Protein AF-A0A941VJQ9-F1 (afdb_monomer)

Sequence (58 aa):
AVLISPPSTYSVTSYAYAMQPGDDVWYARMEQFMRDIKRDGRLMAAAKRYKLDPIIVP

Structure (mmCIF, N/CA/C/O backbone):
data_AF-A0A941VJQ9-F1
#
_entry.id   AF-A0A941VJQ9-F1
#
loop_
_atom_site.group_PDB
_atom_site.id
_atom_site.type_symbol
_atom_site.la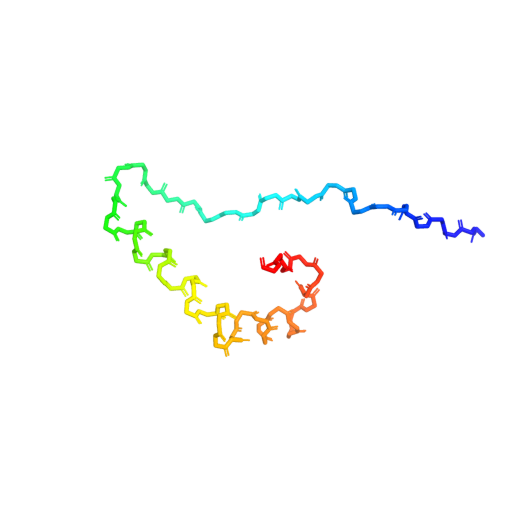bel_atom_id
_atom_site.label_alt_id
_atom_site.label_comp_id
_atom_site.label_asym_id
_atom_site.label_entity_id
_atom_site.label_seq_id
_atom_site.pdbx_PDB_ins_code
_atom_site.Cartn_x
_atom_site.Cartn_y
_atom_site.Cartn_z
_atom_site.occupancy
_atom_site.B_iso_or_equiv
_atom_site.auth_seq_id
_atom_site.auth_comp_id
_atom_site.auth_asym_id
_atom_site.auth_atom_id
_atom_site.pdbx_PDB_model_num
ATOM 1 N N . ALA A 1 1 ? 28.361 10.361 -18.892 1.00 55.50 1 ALA A N 1
ATOM 2 C CA . ALA A 1 1 ? 27.988 10.166 -17.477 1.00 55.50 1 ALA A CA 1
ATOM 3 C C . ALA A 1 1 ? 27.708 8.684 -17.265 1.00 55.50 1 ALA A C 1
ATOM 5 O O . ALA A 1 1 ? 27.032 8.108 -18.108 1.00 55.50 1 ALA A O 1
ATOM 6 N N . VAL A 1 2 ? 28.264 8.059 -16.224 1.00 63.25 2 VAL A N 1
ATOM 7 C CA . VAL A 1 2 ? 28.038 6.633 -15.922 1.00 63.25 2 VAL A CA 1
ATOM 8 C C . VAL A 1 2 ? 27.008 6.541 -14.800 1.00 63.25 2 VAL A C 1
ATOM 10 O O . VAL A 1 2 ? 27.176 7.172 -13.760 1.00 63.25 2 VAL A O 1
ATOM 13 N N . LEU A 1 3 ? 25.930 5.794 -15.034 1.00 60.84 3 LEU A N 1
ATOM 14 C CA . LEU A 1 3 ? 24.878 5.541 -14.055 1.00 60.84 3 LEU A CA 1
ATOM 15 C C . LEU A 1 3 ? 25.329 4.391 -13.143 1.00 60.84 3 LEU A C 1
ATOM 17 O O . LEU A 1 3 ? 25.497 3.267 -13.610 1.00 60.84 3 LEU A O 1
ATOM 21 N N . ILE A 1 4 ? 25.547 4.666 -11.858 1.00 67.88 4 ILE A N 1
ATOM 22 C CA . ILE A 1 4 ? 25.904 3.648 -10.862 1.00 67.88 4 ILE A CA 1
ATOM 23 C C . ILE A 1 4 ? 24.622 3.287 -10.112 1.00 67.88 4 ILE A C 1
ATOM 25 O O . ILE A 1 4 ? 24.055 4.131 -9.420 1.00 67.88 4 ILE A O 1
ATOM 29 N N . SER A 1 5 ? 24.136 2.056 -10.284 1.00 60.69 5 SER A N 1
ATOM 30 C CA . SER A 1 5 ? 22.954 1.575 -9.557 1.00 60.69 5 SER A CA 1
ATOM 31 C C . SER A 1 5 ? 23.344 1.141 -8.137 1.00 60.69 5 SER A C 1
ATOM 33 O O . SER A 1 5 ? 24.402 0.525 -7.979 1.00 60.69 5 SER A O 1
ATOM 35 N N . PRO A 1 6 ? 22.532 1.436 -7.104 1.00 63.62 6 PRO A N 1
ATOM 36 C CA . PRO A 1 6 ? 22.818 1.011 -5.738 1.00 63.62 6 PRO A CA 1
ATOM 37 C C . PRO A 1 6 ? 22.878 -0.523 -5.627 1.00 63.62 6 PRO A C 1
ATOM 39 O O . PRO A 1 6 ? 22.075 -1.206 -6.264 1.00 63.62 6 PRO A O 1
ATOM 42 N N . PRO A 1 7 ? 23.779 -1.081 -4.799 1.00 68.69 7 PRO A N 1
ATOM 43 C CA . PRO A 1 7 ? 23.922 -2.529 -4.620 1.00 68.69 7 PRO A CA 1
ATOM 44 C C . PRO A 1 7 ? 22.760 -3.172 -3.839 1.00 68.69 7 PRO A C 1
ATOM 46 O O . PRO A 1 7 ? 22.698 -4.395 -3.732 1.00 68.69 7 PRO A O 1
ATOM 49 N N . SER A 1 8 ? 21.848 -2.374 -3.278 1.00 63.03 8 SER A N 1
ATOM 50 C CA . SER A 1 8 ? 20.673 -2.840 -2.540 1.00 63.03 8 SER A CA 1
ATOM 51 C C . SER A 1 8 ? 19.481 -1.902 -2.739 1.00 63.03 8 SER A C 1
ATOM 53 O O . SER A 1 8 ? 19.649 -0.717 -3.036 1.00 63.03 8 SER A O 1
ATOM 55 N N . THR A 1 9 ? 18.266 -2.439 -2.585 1.00 61.41 9 THR A N 1
ATOM 56 C CA . THR A 1 9 ? 17.007 -1.692 -2.706 1.00 61.41 9 THR A CA 1
ATOM 57 C C . THR A 1 9 ? 16.940 -0.619 -1.621 1.00 61.41 9 THR A C 1
ATOM 59 O O . THR A 1 9 ? 16.566 -0.884 -0.480 1.00 61.41 9 THR A O 1
ATOM 62 N N . TYR A 1 10 ? 17.349 0.599 -1.962 1.00 50.00 10 TYR A N 1
ATOM 63 C CA . TYR A 1 10 ? 17.328 1.732 -1.049 1.00 50.00 10 TYR A CA 1
ATOM 64 C C . TYR A 1 10 ? 15.943 2.386 -1.115 1.00 50.00 10 TYR A C 1
ATOM 66 O O . TYR A 1 10 ? 15.518 2.834 -2.177 1.00 50.00 10 TYR A O 1
ATOM 74 N N . S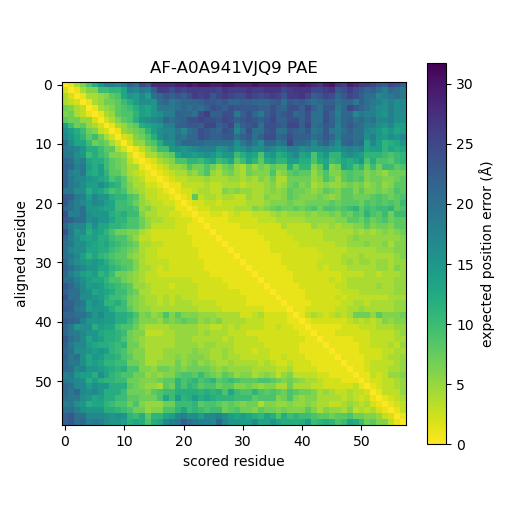ER A 1 11 ? 15.252 2.424 0.027 1.00 53.97 11 SER A N 1
ATOM 75 C CA . SER A 1 11 ? 13.959 3.096 0.233 1.00 53.97 11 SER A CA 1
ATOM 76 C C . SER A 1 11 ? 12.740 2.417 -0.406 1.00 53.97 11 SER A C 1
ATOM 78 O O . SER A 1 11 ? 12.122 2.947 -1.327 1.00 53.97 11 SER A O 1
ATOM 80 N N . VAL A 1 12 ? 12.312 1.278 0.153 1.00 60.31 12 VAL A N 1
ATOM 81 C CA . VAL A 1 12 ? 10.924 0.820 -0.031 1.00 60.31 12 VAL A CA 1
ATOM 82 C C . VAL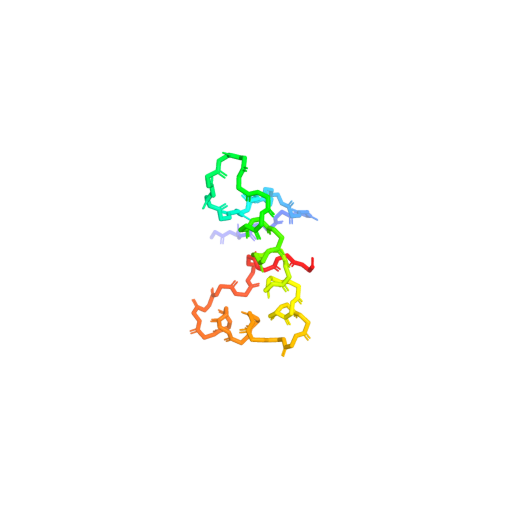 A 1 12 ? 10.015 1.815 0.688 1.00 60.31 12 VAL A C 1
ATOM 84 O O . VAL A 1 12 ? 9.952 1.844 1.915 1.00 60.31 12 VAL A O 1
ATOM 87 N N . THR A 1 13 ? 9.336 2.673 -0.066 1.00 61.16 13 THR A N 1
ATOM 88 C CA . THR A 1 13 ? 8.293 3.528 0.497 1.00 61.16 13 THR A CA 1
ATOM 89 C C . THR A 1 13 ? 7.052 2.676 0.717 1.00 61.16 13 THR A C 1
ATOM 91 O O . THR A 1 13 ? 6.370 2.312 -0.240 1.00 61.16 13 THR A O 1
ATOM 94 N N . SER A 1 14 ? 6.770 2.341 1.976 1.00 66.38 14 SER A N 1
ATOM 95 C CA . SER A 1 14 ? 5.543 1.639 2.344 1.00 66.38 14 SER A CA 1
ATOM 96 C C . SER A 1 14 ? 4.335 2.447 1.878 1.00 66.38 14 SER A C 1
ATOM 98 O O . SER A 1 14 ? 4.119 3.572 2.328 1.00 66.38 14 SER A O 1
ATOM 100 N N . TYR A 1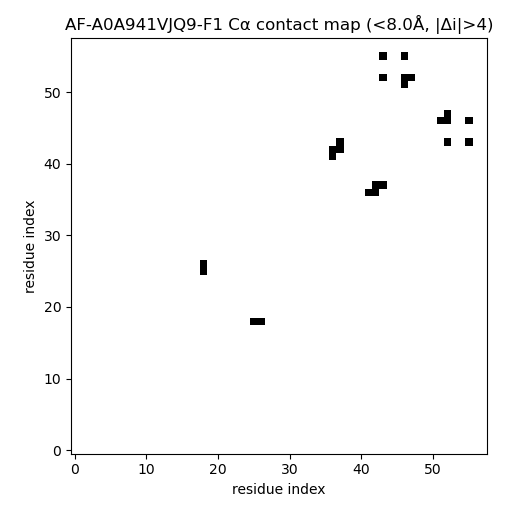 15 ? 3.560 1.875 0.961 1.00 69.06 15 TYR A N 1
ATOM 101 C CA . TYR A 1 15 ? 2.328 2.466 0.457 1.00 69.06 15 TYR A CA 1
ATOM 102 C C . TYR A 1 15 ? 1.143 1.755 1.103 1.00 69.06 15 TYR A C 1
ATOM 104 O O . TYR A 1 15 ? 1.093 0.525 1.133 1.00 69.06 15 TYR A O 1
ATOM 112 N N . ALA A 1 16 ? 0.196 2.525 1.626 1.00 78.12 16 ALA A N 1
ATOM 113 C CA . ALA A 1 16 ? -0.983 2.001 2.300 1.00 78.12 16 ALA A CA 1
ATOM 114 C C . ALA A 1 16 ? -2.224 2.799 1.900 1.00 78.12 16 ALA A C 1
ATOM 116 O O . ALA A 1 16 ? -2.135 3.961 1.502 1.00 78.12 16 ALA A O 1
ATOM 117 N N . TYR A 1 17 ? -3.389 2.168 2.021 1.00 80.69 17 TYR A N 1
ATOM 118 C CA . TYR A 1 17 ? -4.667 2.844 1.841 1.00 80.69 17 TYR A CA 1
ATOM 119 C C . TYR A 1 17 ? -5.055 3.566 3.131 1.00 80.69 17 TYR A C 1
ATOM 121 O O . TYR A 1 17 ? -5.031 2.971 4.208 1.00 80.69 17 TYR A O 1
ATOM 129 N N . ALA A 1 18 ? -5.430 4.841 3.021 1.00 85.62 18 ALA A N 1
ATOM 130 C CA . ALA A 1 18 ? -5.989 5.583 4.143 1.00 85.62 18 ALA A CA 1
ATOM 131 C C . ALA A 1 18 ? -7.373 5.018 4.505 1.00 85.62 18 ALA A C 1
ATOM 133 O O . ALA A 1 18 ? -8.212 4.808 3.628 1.00 85.62 18 ALA A O 1
ATOM 134 N N . MET A 1 19 ? -7.603 4.769 5.793 1.00 88.19 19 MET A N 1
ATOM 135 C CA . MET A 1 19 ? -8.842 4.201 6.330 1.00 88.19 19 MET A CA 1
ATOM 136 C C . MET A 1 19 ? -9.234 4.931 7.617 1.00 88.19 19 MET A C 1
ATOM 138 O O . MET A 1 19 ? -8.381 5.525 8.280 1.00 88.19 19 MET A O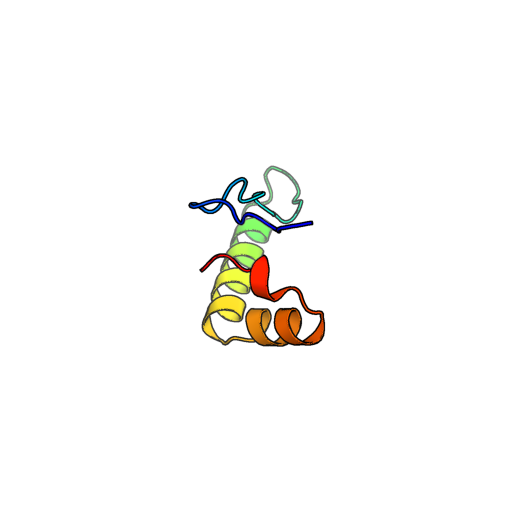 1
ATOM 142 N N . GLN A 1 20 ? -10.522 4.900 7.966 1.00 89.75 20 GLN A N 1
ATOM 143 C CA . GLN A 1 20 ? -11.001 5.459 9.227 1.00 89.75 20 GLN A CA 1
ATOM 144 C C . GLN A 1 20 ? -10.468 4.626 10.408 1.00 89.75 20 GLN A C 1
ATOM 146 O O . GLN A 1 20 ? -10.646 3.407 10.413 1.00 89.75 20 GLN A O 1
ATOM 151 N N . PRO A 1 21 ? -9.845 5.248 11.426 1.00 88.81 21 PRO A N 1
ATOM 152 C CA . PRO A 1 21 ? -9.459 4.536 12.639 1.00 88.81 21 PRO A CA 1
ATOM 153 C C . PRO A 1 21 ? -10.684 3.952 13.357 1.00 88.81 21 PRO A C 1
ATOM 155 O O . PRO A 1 21 ? -11.661 4.665 13.580 1.00 88.81 21 PRO A O 1
ATOM 158 N N . GLY A 1 22 ? -10.612 2.677 13.743 1.00 93.12 22 GLY A N 1
ATOM 159 C CA . GLY A 1 22 ? -11.673 1.979 14.483 1.00 93.12 22 GLY A CA 1
ATOM 160 C C . GLY A 1 22 ? -12.732 1.280 13.623 1.00 93.12 22 GLY A C 1
ATOM 161 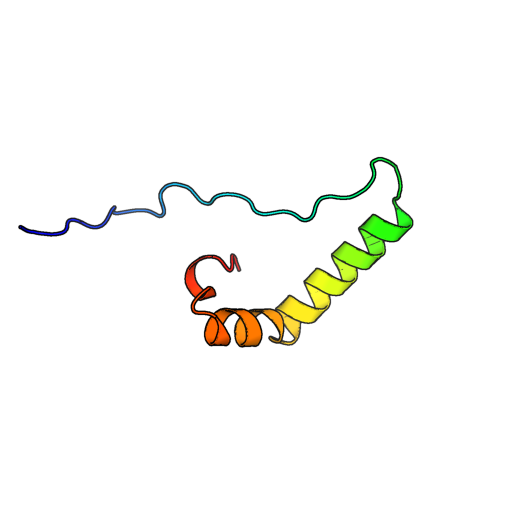O O . GLY A 1 22 ? -13.633 0.660 14.180 1.00 93.12 22 GLY A O 1
ATOM 162 N N . ASP A 1 23 ? -12.636 1.343 12.291 1.00 92.50 23 ASP A N 1
ATOM 163 C CA . ASP A 1 23 ? -13.497 0.559 11.397 1.00 92.50 23 ASP A CA 1
ATOM 164 C C . ASP A 1 23 ? -12.841 -0.787 11.040 1.00 92.50 23 ASP A C 1
ATOM 166 O O . ASP A 1 23 ? -12.261 -0.980 9.966 1.00 92.50 23 ASP A O 1
ATOM 170 N N . ASP A 1 24 ? -12.914 -1.731 11.980 1.00 92.00 24 ASP A N 1
ATOM 171 C CA . ASP A 1 24 ? -12.295 -3.055 11.845 1.00 92.00 24 ASP A CA 1
ATOM 172 C C . ASP A 1 24 ? -12.944 -3.901 10.739 1.00 92.00 24 ASP A C 1
ATOM 174 O O . ASP A 1 24 ? -12.283 -4.723 10.098 1.00 92.00 24 ASP A O 1
ATOM 178 N N . VAL A 1 25 ? -14.239 -3.691 10.481 1.00 94.31 25 VAL A N 1
ATOM 179 C CA . VAL A 1 25 ? -14.974 -4.397 9.421 1.00 94.31 25 VAL A CA 1
ATOM 180 C C . VAL A 1 25 ? -14.462 -3.952 8.056 1.00 94.31 25 VAL A C 1
ATOM 182 O O . VAL A 1 25 ? -14.173 -4.789 7.193 1.00 94.31 25 VAL A O 1
ATOM 185 N N . TRP A 1 26 ? -14.300 -2.642 7.866 1.00 92.12 26 TRP A N 1
ATOM 186 C CA . TRP A 1 26 ? -13.717 -2.091 6.652 1.00 92.12 26 TRP A CA 1
ATOM 187 C C . TRP A 1 26 ? -12.260 -2.513 6.474 1.00 92.12 26 TRP A C 1
ATOM 189 O O . TRP A 1 26 ? -11.875 -2.951 5.385 1.00 92.12 26 TRP A O 1
ATOM 199 N N . TYR A 1 27 ? -11.474 -2.470 7.551 1.00 91.00 27 TYR A N 1
ATOM 200 C CA . TYR A 1 27 ? -10.094 -2.940 7.546 1.00 91.00 27 TYR A CA 1
ATOM 201 C C . TYR A 1 27 ? -9.999 -4.402 7.086 1.00 91.00 27 TYR A C 1
ATOM 203 O O . TYR A 1 27 ? -9.284 -4.710 6.130 1.00 91.00 27 TYR A O 1
ATOM 211 N N . ALA A 1 28 ? -10.787 -5.303 7.682 1.00 93.38 28 ALA A N 1
ATOM 212 C CA . ALA A 1 28 ? -10.791 -6.721 7.323 1.00 93.38 28 ALA A CA 1
ATOM 213 C C . ALA A 1 28 ? -11.191 -6.957 5.858 1.00 93.38 28 ALA A C 1
ATOM 215 O O . ALA A 1 28 ? -10.605 -7.806 5.175 1.00 93.38 28 ALA A O 1
ATOM 216 N N . ARG A 1 29 ? -12.162 -6.186 5.351 1.00 94.38 29 ARG A N 1
ATOM 217 C CA . ARG A 1 29 ? -12.598 -6.258 3.953 1.00 94.38 29 ARG A CA 1
ATOM 218 C C . ARG A 1 29 ? -11.490 -5.835 2.990 1.00 94.38 29 ARG A C 1
ATOM 220 O O . ARG A 1 29 ? -11.267 -6.530 1.995 1.00 94.38 29 ARG A O 1
ATOM 227 N N . MET A 1 30 ? -10.813 -4.726 3.281 1.00 91.88 30 MET A N 1
ATOM 228 C CA . MET A 1 30 ? -9.694 -4.220 2.483 1.00 91.88 30 MET A CA 1
ATOM 229 C C . MET A 1 30 ? -8.520 -5.195 2.482 1.00 91.88 30 MET A C 1
ATOM 231 O O . MET A 1 30 ? -7.985 -5.513 1.421 1.00 91.88 30 MET A O 1
ATOM 235 N N . GLU A 1 31 ? -8.180 -5.742 3.646 1.00 90.62 31 GLU A N 1
ATOM 236 C CA . GLU A 1 31 ? -7.136 -6.752 3.788 1.00 90.62 31 GLU A CA 1
ATOM 237 C C . GLU A 1 31 ? -7.451 -8.017 2.978 1.00 90.62 31 GLU A C 1
ATOM 239 O O . GLU A 1 31 ? -6.590 -8.539 2.267 1.00 90.62 31 GLU A O 1
ATOM 244 N N . GLN A 1 32 ? -8.696 -8.505 3.021 1.00 93.44 32 GLN A N 1
ATOM 245 C CA . GLN A 1 32 ? -9.109 -9.653 2.212 1.00 93.44 32 GLN A CA 1
ATOM 246 C C . GLN A 1 32 ? -9.029 -9.358 0.715 1.00 93.44 32 GLN A C 1
ATOM 248 O O . GLN A 1 32 ? -8.449 -10.142 -0.032 1.00 93.44 32 GLN A O 1
ATOM 253 N N . PHE A 1 33 ? -9.549 -8.209 0.286 1.00 92.31 33 PHE A N 1
ATOM 254 C CA . PHE A 1 33 ? -9.472 -7.786 -1.107 1.00 92.31 33 PHE A CA 1
ATOM 255 C C . PHE A 1 33 ? -8.022 -7.719 -1.598 1.00 92.31 33 PHE A C 1
ATOM 257 O O . PHE A 1 33 ? -7.717 -8.272 -2.653 1.00 92.31 33 PHE A O 1
ATOM 264 N N . MET A 1 34 ? -7.123 -7.109 -0.819 1.00 90.06 34 MET A N 1
ATOM 265 C CA . MET A 1 34 ? -5.704 -7.001 -1.158 1.00 90.06 34 MET A CA 1
ATOM 266 C C . MET A 1 34 ? -5.030 -8.368 -1.283 1.00 90.06 34 MET A C 1
ATOM 268 O O . MET A 1 34 ? -4.260 -8.581 -2.221 1.00 90.06 34 MET A O 1
ATOM 272 N N . ARG A 1 35 ? -5.334 -9.315 -0.386 1.00 90.69 35 ARG A N 1
ATOM 273 C CA . ARG A 1 35 ? -4.833 -10.694 -0.494 1.00 90.69 35 ARG A CA 1
ATOM 274 C C . ARG A 1 35 ? -5.323 -11.377 -1.769 1.00 90.69 35 ARG A C 1
ATOM 276 O O . ARG A 1 35 ? -4.517 -11.982 -2.477 1.00 90.69 35 ARG A O 1
ATOM 283 N N . ASP A 1 36 ? -6.609 -11.244 -2.080 1.00 94.06 36 ASP A N 1
ATOM 284 C CA . ASP A 1 36 ? -7.217 -11.889 -3.242 1.00 94.06 36 ASP A CA 1
ATOM 285 C C . ASP A 1 36 ? -6.635 -11.336 -4.556 1.00 94.06 36 ASP A C 1
ATOM 287 O O . ASP A 1 36 ? -6.194 -12.121 -5.393 1.00 94.06 36 ASP A O 1
ATOM 291 N N . ILE A 1 37 ? -6.526 -10.006 -4.712 1.00 92.12 37 ILE A N 1
ATOM 292 C CA . ILE A 1 37 ? -6.008 -9.381 -5.951 1.00 92.12 37 ILE A CA 1
ATOM 293 C C . ILE A 1 37 ? -4.503 -9.566 -6.169 1.00 92.12 37 ILE A C 1
ATOM 295 O O . ILE A 1 37 ? -4.008 -9.473 -7.298 1.00 92.12 37 ILE A O 1
ATOM 299 N N . LYS A 1 38 ? -3.748 -9.761 -5.079 1.00 87.38 38 LYS A N 1
ATOM 300 C CA . LYS A 1 38 ? -2.326 -10.110 -5.141 1.00 87.38 38 LYS A CA 1
ATOM 301 C C . LYS A 1 38 ? -2.169 -11.541 -5.634 1.00 87.38 38 LYS A C 1
ATOM 303 O O . LYS A 1 38 ? -1.375 -11.789 -6.536 1.00 87.38 38 LYS A O 1
ATOM 308 N N . ARG A 1 39 ? -2.962 -12.463 -5.078 1.00 89.88 39 ARG A N 1
ATOM 309 C CA . ARG A 1 39 ? -2.920 -13.887 -5.425 1.00 89.88 39 ARG A CA 1
ATOM 310 C C . ARG A 1 39 ? -3.447 -14.170 -6.830 1.00 89.88 39 ARG A C 1
ATOM 312 O O . ARG A 1 39 ? -2.883 -15.010 -7.522 1.00 89.88 39 ARG A O 1
ATOM 319 N N . ASP A 1 40 ? -4.518 -13.499 -7.243 1.00 90.94 40 ASP A N 1
ATOM 320 C CA . ASP A 1 40 ? -5.137 -13.698 -8.559 1.00 90.94 40 ASP A CA 1
ATOM 321 C C . ASP A 1 40 ? -4.397 -12.973 -9.701 1.00 90.94 40 ASP A C 1
ATOM 323 O O . ASP A 1 40 ? -4.670 -13.214 -10.877 1.00 90.94 40 ASP A O 1
ATOM 327 N N . GLY A 1 41 ? -3.436 -12.104 -9.368 1.00 88.19 41 GLY A N 1
ATOM 328 C CA . GLY A 1 41 ? -2.601 -11.393 -10.330 1.00 88.19 41 GLY A CA 1
ATOM 329 C C . GLY A 1 41 ? -3.246 -10.153 -10.956 1.00 88.19 41 GLY A C 1
ATOM 330 O O . GLY A 1 41 ? -2.581 -9.478 -11.748 1.00 88.19 41 GLY A O 1
ATOM 331 N N . ARG A 1 42 ? -4.484 -9.781 -10.594 1.00 91.75 42 ARG A N 1
ATOM 332 C CA . ARG A 1 42 ? -5.128 -8.543 -11.075 1.00 91.75 42 ARG A CA 1
ATOM 333 C C . ARG A 1 42 ? -4.332 -7.305 -10.688 1.00 91.75 42 ARG A C 1
ATOM 335 O O . ARG A 1 42 ? -4.224 -6.386 -11.501 1.00 91.75 42 ARG A O 1
ATOM 342 N N . LEU A 1 43 ? -3.733 -7.292 -9.495 1.00 87.12 43 LEU A N 1
ATOM 343 C CA . LEU A 1 43 ? -2.878 -6.185 -9.065 1.00 87.12 43 LEU A CA 1
ATOM 344 C C . LEU A 1 43 ? -1.647 -6.048 -9.973 1.00 87.12 43 LEU A C 1
ATOM 346 O O . LEU A 1 43 ? -1.349 -4.959 -10.458 1.00 87.12 43 LEU A O 1
ATOM 350 N N . MET A 1 44 ? -0.979 -7.166 -10.268 1.00 86.69 44 MET A N 1
ATOM 351 C CA . MET A 1 44 ? 0.187 -7.195 -11.152 1.00 86.69 44 MET A CA 1
ATOM 352 C C . MET A 1 44 ? -0.178 -6.800 -12.590 1.00 86.69 44 MET A C 1
ATOM 354 O O . MET A 1 44 ? 0.551 -6.047 -13.233 1.00 86.69 44 MET A O 1
ATOM 358 N N . ALA A 1 45 ? -1.325 -7.257 -13.098 1.00 89.81 45 ALA A N 1
ATOM 359 C CA . ALA A 1 45 ? -1.814 -6.884 -14.422 1.00 89.81 45 ALA A CA 1
ATOM 360 C C . ALA A 1 45 ? -2.103 -5.375 -14.526 1.00 89.81 45 ALA A C 1
ATOM 362 O O . ALA A 1 45 ? -1.711 -4.735 -15.506 1.00 89.81 45 ALA A O 1
ATOM 363 N N . ALA A 1 46 ? -2.735 -4.791 -13.503 1.00 87.75 46 ALA A N 1
ATOM 364 C CA . ALA A 1 46 ? -2.979 -3.354 -13.436 1.00 87.75 46 ALA A CA 1
ATOM 365 C C . ALA A 1 46 ? -1.665 -2.563 -13.363 1.00 87.75 46 ALA A C 1
ATOM 367 O O . ALA A 1 46 ? -1.483 -1.611 -14.120 1.00 87.75 46 ALA A O 1
ATOM 368 N N . ALA A 1 47 ? -0.718 -2.983 -12.523 1.00 87.06 47 ALA A N 1
ATOM 369 C CA . ALA A 1 47 ? 0.566 -2.302 -12.411 1.00 87.06 47 ALA A CA 1
ATOM 370 C C . ALA A 1 47 ? 1.370 -2.349 -13.709 1.00 87.06 47 ALA A C 1
ATOM 372 O O . ALA A 1 47 ? 1.858 -1.311 -14.144 1.00 87.06 47 ALA A O 1
ATOM 373 N N . LYS A 1 48 ? 1.427 -3.495 -14.395 1.00 86.94 48 LYS A N 1
ATOM 374 C CA . LYS A 1 48 ? 2.079 -3.594 -15.711 1.00 86.94 48 LYS A CA 1
ATOM 375 C C . LYS A 1 48 ? 1.449 -2.659 -16.740 1.00 86.94 48 LYS A C 1
ATOM 377 O O . LYS A 1 48 ? 2.168 -1.992 -17.480 1.00 86.94 48 LYS A O 1
ATOM 382 N N . ARG A 1 49 ? 0.114 -2.559 -16.765 1.00 90.38 49 ARG A N 1
ATOM 383 C CA . ARG A 1 49 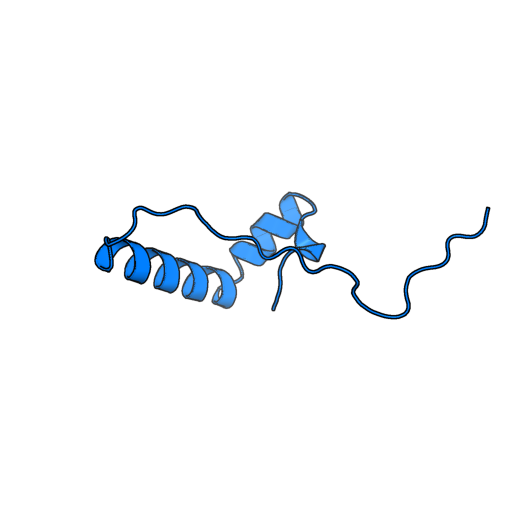? -0.603 -1.640 -17.665 1.00 90.38 49 ARG A CA 1
ATOM 384 C C . ARG A 1 49 ? -0.188 -0.182 -17.455 1.00 90.38 49 ARG A C 1
ATOM 386 O O . ARG A 1 49 ? -0.117 0.566 -18.426 1.00 90.38 49 ARG A O 1
ATOM 393 N N . TYR A 1 50 ? 0.093 0.206 -16.214 1.00 87.06 50 TYR A N 1
ATOM 394 C CA . TYR A 1 50 ? 0.455 1.578 -15.851 1.00 87.06 50 TYR A CA 1
ATOM 395 C C . TYR A 1 50 ? 1.954 1.783 -15.580 1.00 87.06 50 TYR A C 1
ATOM 397 O O . TYR A 1 50 ? 2.333 2.864 -15.141 1.00 87.06 50 TYR A O 1
ATOM 405 N N . LYS A 1 51 ? 2.813 0.794 -15.881 1.00 82.69 51 LYS A N 1
ATOM 406 C CA . LYS A 1 51 ? 4.271 0.835 -15.633 1.00 82.69 51 LYS A CA 1
ATOM 407 C C . LYS A 1 51 ? 4.635 1.073 -14.156 1.00 82.69 51 LYS A C 1
ATOM 409 O O . LYS A 1 51 ? 5.574 1.797 -13.839 1.00 82.69 51 LYS A O 1
ATOM 414 N N . LEU A 1 52 ? 3.850 0.480 -13.261 1.00 83.25 52 LEU A N 1
ATOM 415 C CA . LEU A 1 52 ? 4.004 0.515 -11.803 1.00 83.25 52 LEU A CA 1
ATOM 416 C C . LEU A 1 52 ? 4.481 -0.83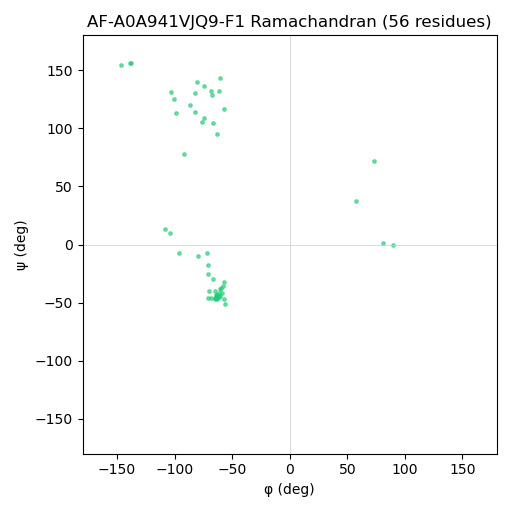4 -11.240 1.00 83.25 52 LEU A C 1
ATOM 418 O O . LEU A 1 52 ? 4.400 -1.079 -10.042 1.00 83.25 52 LEU A O 1
ATOM 422 N N . ASP A 1 53 ? 4.952 -1.746 -12.085 1.00 77.12 53 ASP A N 1
ATOM 423 C CA . ASP A 1 53 ? 5.489 -3.036 -11.653 1.00 77.12 53 ASP A CA 1
ATOM 424 C C . ASP A 1 53 ? 6.658 -2.950 -10.643 1.00 77.12 53 ASP A C 1
ATOM 426 O O . ASP A 1 53 ? 6.680 -3.796 -9.748 1.00 77.12 53 ASP A O 1
ATOM 430 N N . PRO A 1 54 ? 7.555 -1.935 -10.651 1.00 77.88 54 PRO A N 1
ATOM 431 C CA . PRO A 1 54 ? 8.670 -1.882 -9.699 1.00 77.88 54 PRO A CA 1
ATOM 432 C C . PRO A 1 54 ? 8.258 -1.571 -8.254 1.00 77.88 54 PRO A C 1
ATOM 434 O O . PRO A 1 54 ? 9.049 -1.783 -7.340 1.00 77.88 54 PRO A O 1
ATOM 437 N N . ILE A 1 55 ? 7.049 -1.036 -8.038 1.00 73.44 55 ILE A N 1
ATOM 438 C CA . ILE A 1 55 ? 6.553 -0.662 -6.702 1.00 73.44 55 ILE A CA 1
ATOM 439 C C . ILE A 1 55 ? 5.689 -1.751 -6.060 1.00 73.44 55 ILE A C 1
ATOM 441 O O . ILE A 1 55 ? 5.321 -1.631 -4.891 1.00 73.44 55 ILE A O 1
ATOM 445 N N . IL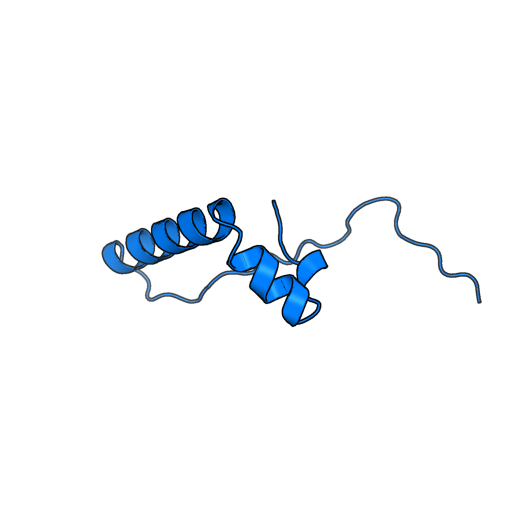E A 1 56 ? 5.349 -2.813 -6.799 1.00 73.25 56 ILE A N 1
ATOM 446 C CA . ILE A 1 56 ? 4.660 -3.959 -6.209 1.00 73.25 56 ILE A CA 1
ATOM 447 C C . ILE A 1 56 ? 5.673 -4.756 -5.391 1.00 73.25 56 ILE A C 1
ATOM 449 O O . ILE A 1 56 ? 6.537 -5.443 -5.931 1.00 73.25 56 ILE A O 1
ATOM 453 N N . VAL A 1 57 ? 5.527 -4.681 -4.072 1.00 69.12 57 VAL A N 1
ATOM 454 C CA . VAL A 1 57 ? 6.234 -5.551 -3.129 1.00 69.12 57 VAL A CA 1
ATOM 455 C C . VAL A 1 57 ? 5.595 -6.954 -3.170 1.00 69.12 57 VAL A C 1
ATOM 457 O O . VAL A 1 57 ? 4.357 -7.019 -3.205 1.00 69.12 57 VAL A O 1
ATOM 460 N N . PRO A 1 58 ? 6.393 -8.046 -3.188 1.00 60.16 58 PRO A N 1
ATOM 461 C CA . PRO A 1 58 ? 5.897 -9.425 -3.113 1.00 60.16 58 PRO A CA 1
ATOM 462 C C . PRO A 1 58 ? 4.950 -9.676 -1.932 1.00 60.16 58 PRO A C 1
ATOM 464 O O . PRO A 1 58 ? 5.172 -9.087 -0.849 1.00 60.16 58 PRO A O 1
#

Secondary structure (DSSP, 8-state):
------SS------------TT-HHHHHHHHHHHHHHHHSSHHHHHHHHTT-GGG---

Foldseek 3Di:
DDDDDDPDDPDLPDDDDDDDPPPVVVVVVVVVVVVVCVVVCVVVVVCVVVVNNVNDDD

Mean predicted aligned error: 8.94 Å

Solvent-accessible surface area (backbone atoms only — not comparable to full-atom values): 3966 Å² total; per-residue (Å²): 138,85,88,80,78,74,97,59,91,77,77,83,76,88,80,79,82,90,72,70,88,89,46,62,69,59,50,53,52,51,53,50,51,53,54,50,34,58,73,72,37,56,49,57,54,53,22,54,76,70,74,42,53,91,74,62,76,134

Radius of gyration: 15.6 Å; Cα contacts (8 Å, |Δi|>4): 12; chains: 1; bounding box: 43×24×32 Å

pLDDT: mean 80.39, std 12.99, range [50.0, 94.38]